Protein AF-A0A7C6K8U3-F1 (afdb_monomer_lite)

Structure (mmCIF, N/CA/C/O backbone):
data_AF-A0A7C6K8U3-F1
#
_entry.id   AF-A0A7C6K8U3-F1
#
loop_
_atom_site.group_PDB
_atom_site.id
_atom_site.type_symbol
_atom_site.label_atom_id
_atom_site.label_alt_id
_atom_site.label_comp_id
_atom_site.label_asym_id
_atom_site.label_entity_id
_atom_site.label_seq_id
_atom_site.pdbx_PDB_ins_code
_atom_site.Cartn_x
_atom_site.Cartn_y
_atom_site.Cartn_z
_atom_site.occupancy
_atom_site.B_iso_or_equiv
_atom_site.auth_seq_id
_atom_site.auth_comp_id
_atom_site.auth_asym_id
_atom_site.auth_atom_id
_atom_site.pdbx_PDB_model_num
ATOM 1 N N . MET A 1 1 ? -0.971 -6.242 6.289 1.00 56.12 1 MET A N 1
ATOM 2 C CA . MET A 1 1 ? -2.056 -7.023 6.909 1.00 56.12 1 MET A CA 1
ATOM 3 C C . MET A 1 1 ? -3.150 -6.033 7.257 1.00 56.12 1 MET A C 1
ATOM 5 O O . MET A 1 1 ? -2.930 -5.204 8.122 1.00 56.12 1 MET A O 1
ATOM 9 N N . LEU A 1 2 ? -4.247 -6.047 6.497 1.00 63.16 2 LEU A N 1
ATOM 10 C CA . LEU A 1 2 ? -5.440 -5.217 6.728 1.00 63.16 2 LEU A CA 1
ATOM 11 C C . LEU A 1 2 ? -6.575 -6.062 7.338 1.00 63.16 2 LEU A C 1
ATOM 13 O O . LEU A 1 2 ? -7.740 -5.688 7.309 1.00 63.16 2 LEU A O 1
ATOM 17 N N . TYR A 1 3 ? -6.240 -7.252 7.837 1.00 58.59 3 TYR A N 1
ATOM 18 C CA . TYR A 1 3 ? -7.215 -8.231 8.284 1.00 58.59 3 TYR A CA 1
ATOM 19 C C . TYR A 1 3 ? -7.443 -8.070 9.789 1.00 58.59 3 TYR A C 1
ATOM 21 O O . TYR A 1 3 ? -6.492 -8.111 10.564 1.00 58.59 3 TYR A O 1
ATOM 29 N N . HIS A 1 4 ? -8.714 -7.886 10.163 1.00 68.69 4 HIS A N 1
ATOM 30 C CA . HIS A 1 4 ? -9.239 -7.810 11.535 1.00 68.69 4 HIS A CA 1
ATOM 31 C C . HIS A 1 4 ? -8.947 -6.540 12.359 1.00 68.69 4 HIS A C 1
ATOM 33 O O . HIS A 1 4 ? -8.928 -6.586 13.589 1.00 68.69 4 HIS A O 1
ATOM 39 N N . LYS A 1 5 ? -8.819 -5.368 11.723 1.00 81.38 5 LYS A N 1
ATOM 40 C CA . LYS A 1 5 ? -8.846 -4.094 12.462 1.00 81.38 5 LYS A CA 1
ATOM 41 C C . LYS A 1 5 ? -10.288 -3.610 12.655 1.00 81.38 5 LYS A C 1
ATOM 43 O O . LYS A 1 5 ? -11.034 -3.481 11.689 1.00 81.38 5 LYS A O 1
ATOM 48 N N . LYS A 1 6 ? -10.674 -3.317 13.902 1.00 87.81 6 LYS A N 1
ATOM 49 C CA . LYS A 1 6 ? -11.901 -2.563 14.201 1.00 87.81 6 LYS A CA 1
ATOM 50 C C . LYS A 1 6 ? -11.593 -1.072 14.101 1.00 87.81 6 LYS A C 1
ATOM 52 O O . LYS A 1 6 ? -10.697 -0.579 14.785 1.00 87.81 6 LYS A O 1
ATOM 57 N N . TYR A 1 7 ? -12.324 -0.370 13.245 1.00 90.81 7 TYR A N 1
ATOM 58 C CA . TYR A 1 7 ? -12.175 1.068 13.050 1.00 90.81 7 TYR A CA 1
ATOM 59 C C . TYR A 1 7 ? -13.150 1.836 13.933 1.00 90.81 7 TYR A C 1
ATOM 61 O O . TYR A 1 7 ? -14.301 1.432 14.082 1.00 90.81 7 TYR A O 1
ATOM 69 N N . LYS A 1 8 ? -12.680 2.943 14.518 1.00 91.38 8 LYS A N 1
ATOM 70 C CA . LYS A 1 8 ? -13.525 3.842 15.316 1.00 91.38 8 LYS A CA 1
ATOM 71 C C . LYS A 1 8 ? -14.417 4.704 14.426 1.00 91.38 8 LYS A C 1
ATOM 73 O O . LYS A 1 8 ? -15.554 4.978 14.787 1.00 91.38 8 LYS A O 1
ATOM 78 N N . THR A 1 9 ? -13.901 5.109 13.267 1.00 95.31 9 THR A N 1
ATOM 79 C CA . THR A 1 9 ? -14.586 5.970 12.299 1.00 95.31 9 THR A CA 1
ATOM 80 C C . THR A 1 9 ? -14.384 5.451 10.877 1.00 95.31 9 THR A C 1
ATOM 82 O O . THR A 1 9 ? -13.473 4.661 10.602 1.00 95.31 9 THR A O 1
ATOM 85 N N . ARG A 1 10 ? -15.239 5.896 9.950 1.00 93.44 10 ARG A N 1
ATOM 86 C CA . ARG A 1 10 ? -15.120 5.547 8.525 1.00 93.44 10 ARG A CA 1
ATOM 87 C C . ARG A 1 10 ? -13.863 6.160 7.913 1.00 93.44 10 ARG A C 1
ATOM 89 O O . ARG A 1 10 ? -13.223 5.545 7.067 1.00 93.44 10 ARG A O 1
ATOM 96 N N . GLU A 1 11 ? -13.483 7.341 8.379 1.00 95.75 11 GLU A N 1
ATOM 97 C CA . GLU A 1 11 ? -12.324 8.098 7.920 1.00 95.75 11 GLU A CA 1
ATOM 98 C C . GLU A 1 11 ? -11.023 7.358 8.243 1.00 95.75 11 GLU A C 1
ATOM 100 O O . GLU A 1 11 ? -10.126 7.295 7.402 1.00 95.75 11 GLU A O 1
ATOM 105 N N . ASP A 1 12 ? -10.930 6.740 9.425 1.00 92.81 12 ASP A N 1
ATOM 106 C CA . ASP A 1 12 ? -9.773 5.922 9.796 1.00 92.81 12 ASP A CA 1
ATOM 107 C C . ASP A 1 12 ? -9.668 4.664 8.920 1.00 92.81 12 ASP A C 1
ATOM 109 O O . ASP A 1 12 ? -8.5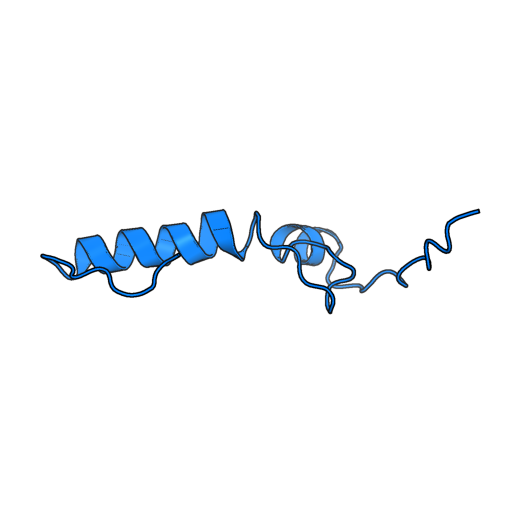73 4.301 8.487 1.00 92.81 12 ASP A O 1
ATOM 113 N N . ALA A 1 13 ? -10.802 4.030 8.598 1.00 92.19 13 ALA A N 1
ATOM 114 C CA . ALA A 1 13 ? -10.833 2.903 7.665 1.00 92.19 13 ALA A CA 1
ATOM 115 C C . ALA A 1 13 ? -10.385 3.323 6.260 1.00 92.19 13 ALA A C 1
ATOM 117 O O . ALA A 1 13 ? -9.561 2.651 5.640 1.00 92.19 13 ALA A O 1
ATOM 118 N N . HIS A 1 14 ? -10.881 4.461 5.769 1.00 94.50 14 HIS A N 1
ATOM 119 C CA . HIS A 1 14 ? -10.507 4.994 4.462 1.00 94.50 14 HIS A CA 1
ATOM 120 C C . HIS A 1 14 ? -9.013 5.305 4.368 1.00 94.50 14 HIS A C 1
ATOM 122 O O . HIS A 1 14 ? -8.393 4.943 3.370 1.00 94.50 14 HIS A O 1
ATOM 128 N N . ARG A 1 15 ? -8.412 5.926 5.394 1.00 94.12 15 ARG A N 1
ATOM 129 C CA . ARG A 1 15 ? -6.966 6.207 5.404 1.00 94.12 15 ARG A CA 1
ATOM 130 C C . ARG A 1 15 ? -6.139 4.927 5.336 1.00 94.12 15 ARG A C 1
ATOM 132 O O . ARG A 1 15 ? -5.210 4.851 4.534 1.00 94.12 15 ARG A O 1
ATOM 139 N N . ASP A 1 16 ? -6.492 3.919 6.128 1.00 92.75 16 ASP A N 1
ATOM 140 C CA . ASP A 1 16 ? -5.774 2.642 6.141 1.00 92.75 16 ASP A CA 1
ATOM 141 C C . ASP A 1 16 ? -5.911 1.890 4.809 1.00 92.75 16 ASP A C 1
ATOM 143 O O . ASP A 1 16 ? -4.921 1.371 4.289 1.00 92.75 16 ASP A O 1
ATOM 147 N N . ILE A 1 17 ? -7.117 1.852 4.232 1.00 92.25 17 ILE A N 1
ATOM 148 C CA . ILE A 1 17 ? -7.368 1.229 2.924 1.00 92.25 17 ILE A CA 1
ATOM 149 C C . ILE A 1 17 ? -6.593 1.965 1.830 1.00 92.25 17 ILE A C 1
ATOM 151 O O . ILE A 1 17 ? -5.918 1.323 1.024 1.00 92.25 17 ILE A O 1
ATOM 155 N N . PHE A 1 18 ? -6.642 3.298 1.818 1.00 94.12 18 PHE A N 1
ATOM 156 C CA . PHE A 1 18 ? -5.909 4.113 0.854 1.00 94.12 18 PHE A CA 1
ATOM 157 C C . PHE A 1 18 ? -4.405 3.859 0.949 1.00 94.12 18 PHE A C 1
ATOM 159 O O . PHE A 1 18 ? -3.761 3.564 -0.057 1.00 94.12 18 PHE A O 1
ATOM 166 N N . TRP A 1 19 ? -3.847 3.887 2.162 1.00 93.44 19 TRP A N 1
ATOM 167 C CA . TRP A 1 19 ? -2.437 3.585 2.382 1.00 93.44 19 TRP A CA 1
ATOM 168 C C . TRP A 1 19 ? -2.083 2.171 1.910 1.00 93.44 19 TRP A C 1
ATOM 170 O O . TRP A 1 19 ? -1.061 1.963 1.253 1.00 93.44 19 TRP A O 1
ATOM 180 N N . TYR A 1 20 ? -2.942 1.191 2.194 1.00 92.75 20 TYR A N 1
ATOM 181 C CA . TYR A 1 20 ? -2.727 -0.178 1.748 1.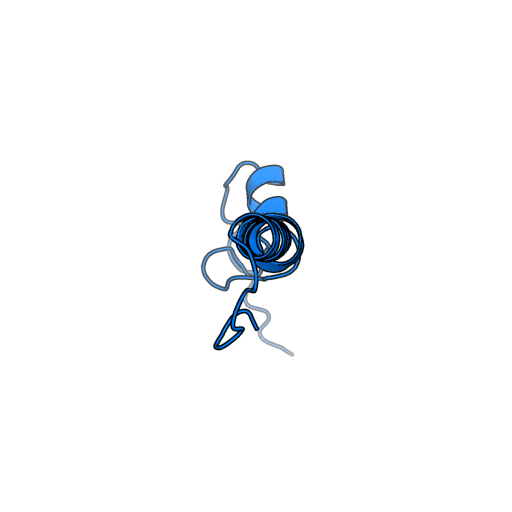00 92.75 20 TYR A CA 1
ATOM 182 C C . TYR A 1 20 ? -2.714 -0.293 0.225 1.00 92.75 20 TYR A C 1
ATOM 184 O O . TYR A 1 20 ? -1.823 -0.946 -0.310 1.00 92.75 20 TYR A O 1
ATOM 192 N N . ILE A 1 21 ? -3.649 0.342 -0.481 1.00 92.88 21 ILE A N 1
ATOM 193 C CA . ILE A 1 21 ? -3.709 0.293 -1.945 1.00 92.88 21 ILE A CA 1
ATOM 194 C C . ILE A 1 21 ? -2.511 1.036 -2.552 1.00 92.88 21 ILE A C 1
ATOM 196 O O . ILE A 1 21 ? -1.756 0.459 -3.333 1.00 92.88 21 ILE A O 1
ATOM 200 N N . GLU A 1 22 ? -2.278 2.285 -2.155 1.00 91.81 22 GLU A N 1
ATOM 201 C CA . GLU A 1 22 ? -1.306 3.162 -2.816 1.00 91.81 22 GLU A CA 1
ATOM 202 C C . GLU A 1 22 ? 0.144 2.876 -2.430 1.00 91.81 22 GLU A C 1
ATOM 204 O O . GLU A 1 22 ? 1.041 2.901 -3.275 1.00 91.81 22 GLU A O 1
ATOM 209 N N . VAL A 1 23 ? 0.400 2.608 -1.150 1.00 90.50 23 VAL A N 1
ATOM 210 C CA . VAL A 1 23 ? 1.766 2.472 -0.634 1.00 90.50 23 VAL A CA 1
ATOM 211 C C . VAL A 1 23 ? 2.191 1.016 -0.593 1.00 90.50 23 VAL A C 1
ATOM 213 O O . VAL A 1 23 ? 3.321 0.698 -0.960 1.00 90.50 23 VAL A O 1
ATOM 216 N N . PHE A 1 24 ? 1.318 0.115 -0.146 1.00 90.12 24 PHE A N 1
ATOM 217 C CA . PHE A 1 24 ? 1.685 -1.292 -0.025 1.00 90.12 24 PHE A CA 1
ATOM 218 C C . PHE A 1 24 ? 1.425 -2.067 -1.321 1.00 90.12 24 PHE A C 1
ATOM 220 O O . PHE A 1 24 ? 2.355 -2.630 -1.896 1.00 90.12 24 PHE A O 1
ATOM 227 N N . TYR A 1 25 ? 0.190 -2.086 -1.812 1.00 91.25 25 TYR A N 1
ATOM 228 C CA . TYR A 1 25 ? -0.201 -2.907 -2.951 1.00 91.25 25 TYR A CA 1
ATOM 229 C C . TYR A 1 25 ? 0.445 -2.407 -4.246 1.00 91.25 25 TYR A C 1
ATOM 231 O O . TYR A 1 25 ? 1.198 -3.145 -4.874 1.00 91.25 25 TYR A O 1
ATOM 239 N N . ASN A 1 26 ? 0.240 -1.137 -4.597 1.00 91.38 26 ASN A N 1
ATOM 240 C CA . ASN A 1 26 ? 0.714 -0.585 -5.863 1.00 91.38 26 ASN A CA 1
ATOM 241 C C . ASN A 1 26 ? 2.244 -0.479 -5.938 1.00 91.38 26 ASN A C 1
ATOM 243 O O . ASN A 1 26 ? 2.809 -0.691 -7.010 1.00 91.38 26 ASN A O 1
ATOM 247 N N . ARG A 1 27 ? 2.925 -0.162 -4.825 1.00 89.75 27 ARG A N 1
ATOM 248 C CA . ARG A 1 27 ? 4.369 0.155 -4.826 1.00 89.75 27 ARG A CA 1
ATOM 249 C C . ARG A 1 27 ? 5.284 -0.905 -4.221 1.00 89.75 27 ARG A C 1
ATOM 251 O O . ARG A 1 27 ? 6.477 -0.852 -4.491 1.00 89.7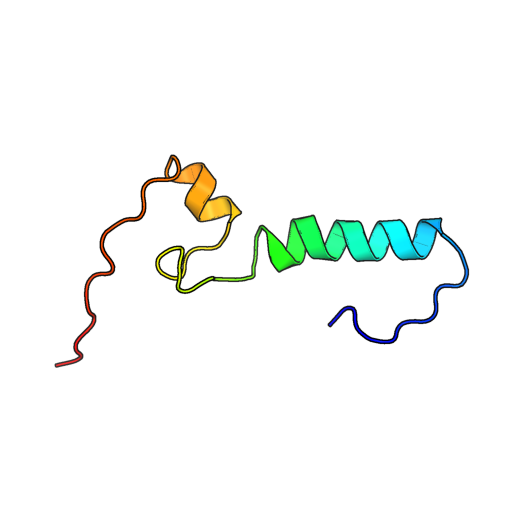5 27 ARG A O 1
ATOM 258 N N . LYS A 1 28 ? 4.787 -1.815 -3.376 1.00 89.44 28 LYS A N 1
ATOM 259 C CA . LYS A 1 28 ? 5.642 -2.786 -2.660 1.00 89.44 28 LYS A CA 1
ATOM 260 C C . LYS A 1 28 ? 5.313 -4.240 -2.977 1.00 89.44 28 LYS A C 1
ATOM 262 O O . LYS A 1 28 ? 6.208 -5.083 -2.944 1.00 89.44 28 LYS A O 1
ATOM 267 N N . ARG A 1 29 ? 4.053 -4.568 -3.277 1.00 89.12 29 ARG A N 1
ATOM 268 C CA . ARG A 1 29 ? 3.650 -5.947 -3.564 1.00 89.12 29 ARG A CA 1
ATOM 269 C C . ARG A 1 29 ? 4.055 -6.341 -4.982 1.00 89.12 29 ARG A C 1
ATOM 271 O O . ARG A 1 29 ? 3.511 -5.831 -5.953 1.00 89.12 29 ARG A O 1
ATOM 278 N N . ARG A 1 30 ? 4.980 -7.292 -5.087 1.00 90.69 30 ARG A N 1
ATOM 279 C CA . ARG A 1 30 ? 5.355 -7.934 -6.352 1.00 90.69 30 ARG A CA 1
ATOM 280 C C . ARG A 1 30 ? 4.395 -9.078 -6.675 1.00 90.69 30 ARG A C 1
ATOM 282 O O . ARG A 1 30 ? 3.969 -9.794 -5.768 1.00 90.69 30 ARG A O 1
ATOM 289 N N . HIS A 1 31 ? 4.053 -9.242 -7.950 1.00 85.88 31 HIS A N 1
ATOM 290 C CA . HIS A 1 31 ? 3.104 -10.260 -8.405 1.00 85.88 31 HIS A CA 1
ATOM 291 C C . HIS A 1 31 ? 3.733 -11.142 -9.490 1.00 85.88 31 HIS A C 1
ATOM 293 O O . HIS A 1 31 ? 4.289 -10.628 -10.458 1.00 85.88 31 HIS A O 1
ATOM 299 N N . GLN A 1 32 ? 3.621 -12.470 -9.368 1.00 86.44 32 GLN A N 1
ATOM 300 C CA . GLN A 1 32 ? 4.207 -13.413 -10.338 1.00 86.44 32 GLN A CA 1
ATOM 301 C C . GLN A 1 32 ? 3.654 -13.191 -11.751 1.00 86.44 32 GLN A C 1
ATOM 303 O O . GLN A 1 32 ? 4.422 -13.110 -12.703 1.00 86.44 32 GLN A O 1
ATOM 308 N N . ALA A 1 33 ? 2.340 -12.968 -11.870 1.00 85.06 33 ALA A N 1
ATOM 309 C CA . ALA A 1 33 ? 1.695 -12.647 -13.149 1.00 85.06 33 ALA A CA 1
ATOM 310 C C . ALA A 1 33 ? 2.195 -11.345 -13.811 1.00 85.06 33 ALA A C 1
ATOM 312 O O . ALA A 1 33 ? 1.962 -11.147 -14.995 1.00 85.06 33 ALA A O 1
ATOM 313 N N . LEU A 1 34 ? 2.881 -10.466 -13.068 1.00 85.12 34 LEU A N 1
ATOM 314 C CA . LEU A 1 34 ? 3.508 -9.248 -13.594 1.00 85.12 34 LEU A CA 1
ATOM 315 C C . LEU A 1 34 ? 5.023 -9.421 -13.802 1.00 85.12 34 LEU A C 1
ATOM 317 O O . LEU A 1 34 ? 5.749 -8.434 -13.873 1.00 85.12 34 LEU A O 1
ATOM 321 N N . GLY A 1 35 ? 5.529 -10.659 -13.831 1.00 86.00 35 GLY A N 1
ATOM 322 C CA . GLY A 1 35 ? 6.965 -1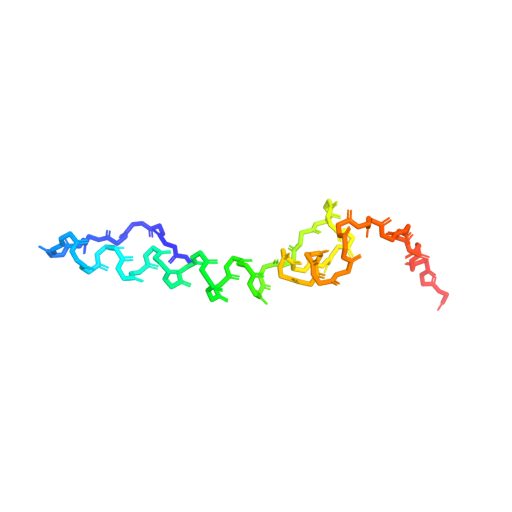0.928 -13.927 1.00 86.00 35 GLY A CA 1
ATOM 323 C C . GLY A 1 35 ? 7.724 -10.526 -12.661 1.00 86.00 35 GLY A C 1
ATOM 324 O O . GLY A 1 35 ? 8.847 -10.044 -12.744 1.00 86.00 35 GLY A O 1
ATOM 325 N N . TYR A 1 36 ? 7.097 -10.678 -11.489 1.00 88.56 36 TYR A N 1
ATOM 326 C CA . TYR A 1 36 ? 7.615 -10.217 -10.193 1.00 88.56 36 TYR A CA 1
ATOM 327 C C . TYR A 1 36 ? 7.827 -8.698 -10.099 1.00 88.56 36 TYR A C 1
ATOM 329 O O . TYR A 1 36 ? 8.535 -8.231 -9.209 1.00 88.56 36 TYR A O 1
ATOM 337 N N . LEU A 1 37 ? 7.164 -7.915 -10.949 1.00 89.75 37 LEU A N 1
ATOM 338 C CA . LEU A 1 37 ? 7.084 -6.464 -10.808 1.00 89.75 37 LEU A CA 1
ATOM 339 C C . LEU A 1 37 ? 5.948 -6.064 -9.863 1.00 89.75 37 LEU A C 1
ATOM 341 O O . LEU A 1 37 ? 4.973 -6.799 -9.658 1.00 89.75 37 LEU A O 1
ATOM 345 N N . THR A 1 38 ? 6.076 -4.877 -9.283 1.00 92.62 38 THR A N 1
ATOM 346 C CA . THR A 1 38 ? 4.965 -4.191 -8.620 1.00 92.62 38 THR A CA 1
ATOM 347 C C . THR A 1 38 ? 3.999 -3.612 -9.661 1.00 92.62 38 THR A C 1
ATOM 349 O O . THR A 1 38 ? 4.410 -3.319 -10.788 1.00 92.62 38 THR A O 1
ATOM 352 N N . PRO A 1 3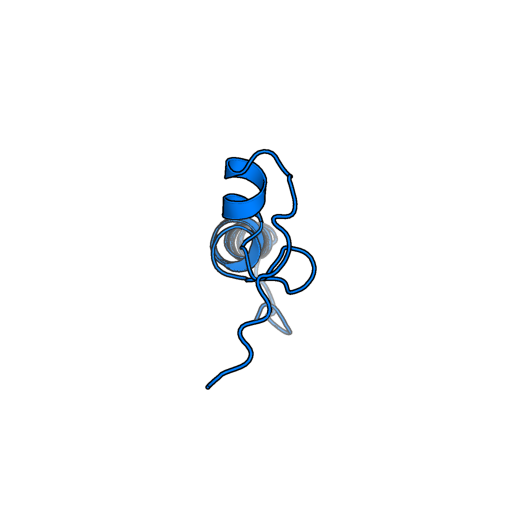9 ? 2.717 -3.389 -9.320 1.00 92.12 39 PRO A N 1
ATOM 353 C CA . PRO A 1 39 ? 1.769 -2.739 -10.225 1.00 92.12 39 PRO A CA 1
ATOM 354 C C . PRO A 1 39 ? 2.256 -1.378 -10.748 1.00 92.12 39 PRO A C 1
ATOM 356 O O . PRO A 1 39 ? 2.073 -1.066 -11.924 1.00 92.12 39 PRO A O 1
ATOM 359 N N . ALA A 1 40 ? 2.915 -0.576 -9.905 1.00 92.06 40 ALA A N 1
ATOM 360 C CA . ALA A 1 40 ? 3.481 0.707 -10.312 1.00 92.06 40 ALA A CA 1
ATOM 361 C C . ALA A 1 40 ? 4.622 0.542 -11.328 1.00 92.06 40 ALA A C 1
ATOM 363 O O . ALA A 1 40 ? 4.665 1.270 -12.317 1.00 92.06 40 ALA A O 1
ATOM 364 N N . GLU A 1 41 ? 5.527 -0.416 -11.117 1.00 90.06 41 GLU A N 1
ATOM 365 C CA . GLU A 1 41 ? 6.594 -0.742 -12.075 1.00 90.06 41 GLU A CA 1
ATOM 366 C C . GLU A 1 41 ? 6.029 -1.244 -13.399 1.00 90.06 41 GLU A C 1
ATOM 368 O O . GLU A 1 41 ? 6.427 -0.773 -14.460 1.00 90.06 41 GLU A O 1
ATOM 373 N N . PHE A 1 42 ? 5.050 -2.142 -13.341 1.00 89.75 42 PHE A N 1
ATOM 374 C CA . PHE A 1 42 ? 4.393 -2.673 -14.527 1.00 89.75 42 PHE A CA 1
ATOM 375 C C . PHE A 1 42 ? 3.727 -1.568 -15.361 1.00 89.75 42 PHE A C 1
ATOM 377 O O . PHE A 1 42 ? 3.892 -1.525 -16.581 1.00 89.75 42 PHE A O 1
ATOM 384 N N . LYS A 1 43 ? 3.037 -0.618 -14.708 1.00 88.75 43 LYS A N 1
ATOM 385 C CA . LYS A 1 43 ? 2.479 0.564 -15.385 1.00 88.75 43 LYS A CA 1
ATOM 386 C C . LYS A 1 43 ? 3.565 1.455 -15.990 1.00 88.75 43 LYS A C 1
ATOM 388 O O . LYS A 1 43 ? 3.403 1.884 -17.128 1.00 88.75 43 LYS A O 1
ATOM 393 N N . ARG A 1 44 ? 4.669 1.718 -15.275 1.00 89.12 44 ARG A N 1
ATOM 394 C CA . ARG A 1 44 ? 5.805 2.502 -15.811 1.00 89.12 44 ARG A CA 1
ATOM 395 C C . ARG A 1 44 ? 6.428 1.852 -17.045 1.00 89.12 44 ARG A C 1
ATOM 397 O O . ARG A 1 44 ? 6.835 2.555 -17.959 1.00 89.12 44 ARG A O 1
ATOM 404 N N . ASN A 1 45 ? 6.425 0.525 -17.097 1.00 86.81 45 ASN A N 1
ATOM 405 C CA . ASN A 1 45 ? 6.937 -0.261 -18.215 1.00 86.81 45 ASN A CA 1
ATOM 406 C C . ASN A 1 45 ? 5.947 -0.366 -19.398 1.00 86.81 45 ASN A C 1
ATOM 408 O O . ASN A 1 45 ? 6.151 -1.163 -20.313 1.00 86.81 45 ASN A O 1
ATOM 412 N N . GLY A 1 46 ? 4.858 0.413 -19.386 1.00 87.00 46 GLY A N 1
ATOM 413 C CA . GLY A 1 46 ? 3.874 0.455 -20.469 1.00 87.00 46 GLY A CA 1
ATOM 414 C C . GLY A 1 46 ? 2.950 -0.762 -20.522 1.00 87.00 46 GLY A C 1
ATOM 415 O O . GLY A 1 46 ? 2.382 -1.045 -21.573 1.00 87.00 46 GLY A O 1
ATOM 416 N N . GLY A 1 47 ? 2.824 -1.511 -19.421 1.00 78.88 47 GLY A N 1
ATOM 417 C CA . GLY A 1 47 ? 1.952 -2.685 -19.340 1.00 78.88 47 GLY A CA 1
ATOM 418 C C . GLY A 1 47 ? 2.408 -3.874 -20.190 1.00 78.88 47 GLY A C 1
ATOM 419 O O . GLY A 1 47 ? 1.640 -4.810 -20.405 1.00 78.88 47 GLY A O 1
ATOM 420 N N . LYS A 1 48 ? 3.649 -3.853 -20.685 1.00 72.88 48 LYS A N 1
ATOM 421 C CA . LYS A 1 48 ? 4.236 -4.981 -21.404 1.00 72.88 48 LYS A CA 1
ATOM 422 C C . LYS A 1 48 ? 4.858 -5.935 -20.395 1.00 72.88 48 LYS A C 1
ATOM 424 O O . LYS A 1 48 ? 5.785 -5.579 -19.669 1.00 72.88 48 LYS A O 1
ATOM 429 N N . LEU A 1 49 ? 4.334 -7.156 -20.353 1.00 66.62 49 LEU A N 1
ATOM 430 C CA . LEU A 1 49 ? 4.955 -8.244 -19.615 1.00 66.62 49 LEU A CA 1
ATOM 431 C C . LEU A 1 49 ? 6.275 -8.578 -20.315 1.00 66.62 49 LEU A C 1
ATOM 433 O O . LEU A 1 49 ? 6.275 -9.102 -21.428 1.00 66.62 49 LEU A O 1
ATOM 437 N N . PHE A 1 50 ? 7.405 -8.236 -19.699 1.00 60.66 50 PHE A N 1
ATOM 438 C CA . PHE A 1 50 ? 8.683 -8.739 -20.187 1.00 60.66 50 PHE A CA 1
ATOM 439 C C . PHE A 1 50 ? 8.712 -10.252 -19.959 1.00 60.66 50 PHE A C 1
ATOM 441 O O . PHE A 1 50 ? 8.302 -10.698 -18.881 1.00 60.66 50 PHE A O 1
ATOM 448 N N . PRO A 1 51 ? 9.162 -11.053 -20.943 1.00 52.66 51 PRO A N 1
ATOM 449 C CA . PRO A 1 51 ? 9.282 -12.486 -20.748 1.00 52.66 51 PRO A CA 1
ATOM 450 C C . PRO A 1 51 ? 10.187 -12.712 -19.542 1.00 52.66 51 PRO A C 1
ATOM 452 O O . PRO A 1 51 ? 11.301 -12.186 -19.479 1.00 52.66 51 PRO A O 1
ATOM 455 N N . ILE A 1 52 ? 9.661 -13.439 -18.558 1.00 57.34 52 ILE A N 1
ATOM 456 C C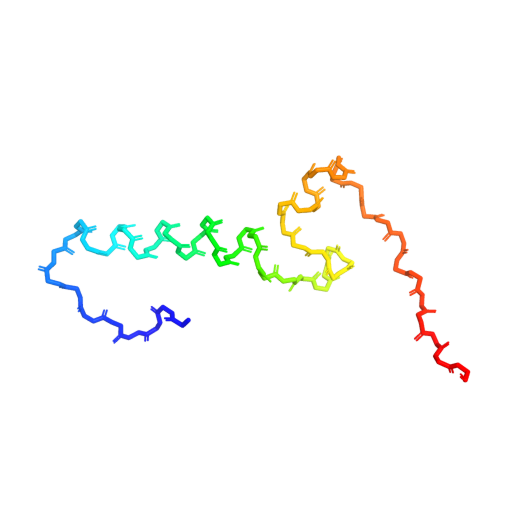A . ILE A 1 52 ? 10.378 -13.801 -17.340 1.00 57.34 52 ILE A CA 1
ATOM 457 C C . ILE A 1 52 ? 11.621 -14.547 -17.819 1.00 57.34 52 ILE A C 1
ATOM 459 O O . ILE A 1 52 ? 11.506 -15.668 -18.317 1.00 57.34 52 ILE A O 1
ATOM 463 N N . LYS A 1 53 ? 12.802 -13.916 -17.758 1.00 46.56 53 LYS A N 1
ATOM 464 C CA . LYS A 1 53 ? 14.048 -14.655 -17.948 1.00 46.56 53 LYS A CA 1
ATOM 465 C C . LYS A 1 53 ? 14.018 -15.728 -16.871 1.00 46.56 53 LYS A C 1
ATOM 467 O O . LYS A 1 53 ? 14.002 -15.400 -15.687 1.00 46.56 53 LYS A O 1
ATOM 472 N N . GLN A 1 54 ? 13.895 -16.985 -17.288 1.00 45.81 54 GLN A N 1
ATOM 473 C CA . GLN A 1 54 ? 14.064 -18.124 -16.404 1.00 45.81 54 GLN A CA 1
ATOM 474 C C . GLN A 1 54 ? 15.460 -17.972 -15.807 1.00 45.81 54 GLN A C 1
ATOM 476 O O . GLN A 1 54 ? 16.454 -18.230 -16.479 1.00 45.81 54 GLN A O 1
ATOM 481 N N . THR A 1 55 ? 15.553 -17.486 -14.573 1.00 48.91 55 THR A N 1
ATOM 482 C CA . THR A 1 55 ? 16.762 -17.667 -13.780 1.00 48.91 55 THR A CA 1
ATOM 483 C C . THR A 1 55 ? 16.768 -19.134 -13.382 1.00 48.91 55 THR A C 1
ATOM 485 O O . THR A 1 55 ? 16.333 -19.496 -12.292 1.00 48.91 55 THR A O 1
ATOM 488 N N . VAL A 1 56 ? 17.194 -19.991 -14.310 1.00 41.06 56 VAL A N 1
ATOM 489 C CA . VAL A 1 56 ? 17.763 -21.282 -13.946 1.00 41.06 56 VAL A CA 1
ATOM 490 C C . VAL A 1 56 ? 19.152 -20.936 -13.433 1.00 41.06 56 VAL A C 1
ATOM 492 O O . VAL A 1 56 ? 19.987 -20.421 -14.174 1.00 41.06 56 VAL A O 1
ATOM 495 N N . GLN A 1 57 ? 19.318 -21.070 -12.123 1.00 39.72 57 GLN A N 1
ATOM 496 C CA . GLN A 1 57 ? 20.607 -20.958 -11.458 1.00 39.72 57 GLN A CA 1
ATOM 497 C C . GLN A 1 57 ? 21.551 -22.004 -12.071 1.00 39.72 57 GLN A C 1
ATOM 499 O O . GLN A 1 57 ? 21.174 -23.172 -12.175 1.00 39.72 57 GLN A O 1
ATOM 504 N N . SER A 1 58 ? 22.736 -21.567 -12.496 1.00 37.09 58 SER A N 1
ATOM 505 C CA . SER A 1 58 ? 23.940 -22.397 -12.627 1.00 37.09 58 SER A CA 1
ATOM 506 C C . SER A 1 58 ? 24.769 -22.258 -11.362 1.00 37.09 58 SER A C 1
ATOM 508 O O . SER A 1 58 ? 24.917 -21.083 -10.944 1.00 37.09 58 SER A O 1
#

Radius of gyration: 15.89 Å; chains: 1; bounding box: 39×30×37 Å

Sequence (58 aa):
MLYHKKYKTREDAHRDIFWYIEVFYNRKRRHQALGYLTPAEFKRNGGKLFPIKQTVQS

Secondary structure (DSSP, 8-state):
--SSPPPSSHHHHHHHHHHIIIIIIHHH--BGGGTTB-HHHHHHTTT-----------

Foldseek 3Di:
DLPDDDDPDPVVVVVVVCCCVPPPQQQPDFDVVQLRDHVVVCVVVVVDRDPNPPPPDD

pLDDT: mean 80.89, std 16.83, range [37.09, 95.75]